Protein AF-A0A9X0SPI5-F1 (afdb_monomer)

Secondary structure (DSSP, 8-state):
-------------------SEEEE----GGGGGGGGGTT-EEEEEEE-TTSEEEEEEETTTTEEEEEEGGGEEEEE--

Foldseek 3Di:
DDDDDDDDDDDDDDVPQPQQKKAFQDADPVRVVCPVRHRHMFGFDDADPVQWTKGAPDVVVSDIDTGHCVRIDRPGTD

Structure (mmCIF, N/CA/C/O backbone):
data_AF-A0A9X0SPI5-F1
#
_entry.id   AF-A0A9X0SPI5-F1
#
loop_
_atom_site.group_PDB
_atom_site.id
_atom_site.type_symbol
_atom_site.label_atom_id
_atom_site.label_alt_id
_atom_site.label_comp_id
_atom_site.label_asym_id
_atom_site.label_entity_id
_atom_site.label_seq_id
_atom_site.pdbx_PDB_ins_code
_atom_site.Cartn_x
_atom_site.Cartn_y
_atom_site.Cartn_z
_atom_site.occupancy
_atom_site.B_iso_or_equiv
_atom_site.auth_seq_id
_atom_site.auth_comp_id
_atom_site.auth_asym_id
_atom_site.auth_atom_id
_atom_site.pdbx_PDB_model_num
ATOM 1 N N . MET A 1 1 ? -37.100 -20.908 -2.674 1.00 46.28 1 MET A N 1
ATOM 2 C CA . MET A 1 1 ? -36.335 -22.155 -2.483 1.00 46.28 1 MET A CA 1
ATOM 3 C C . MET A 1 1 ? -35.893 -22.600 -3.855 1.00 46.28 1 MET A C 1
ATOM 5 O O . MET A 1 1 ? -36.774 -22.886 -4.643 1.00 46.28 1 MET A O 1
ATOM 9 N N . GLU A 1 2 ? -34.598 -22.528 -4.151 1.00 34.53 2 GLU A N 1
ATOM 10 C CA . GLU A 1 2 ? -33.790 -23.633 -4.693 1.00 34.53 2 GLU A CA 1
ATOM 11 C C . GLU A 1 2 ? -32.364 -23.084 -4.878 1.00 34.53 2 GLU A C 1
ATOM 13 O O . GLU A 1 2 ? -32.138 -22.168 -5.664 1.00 34.53 2 GLU A O 1
ATOM 18 N N . LEU A 1 3 ? -31.424 -23.553 -4.053 1.00 38.34 3 LEU A N 1
ATOM 19 C CA . LEU A 1 3 ? -29.995 -23.259 -4.164 1.00 38.34 3 LEU A CA 1
ATOM 20 C C . LEU A 1 3 ? -29.344 -24.533 -4.694 1.00 38.34 3 LEU A C 1
ATOM 22 O O . LEU A 1 3 ? -29.180 -25.506 -3.958 1.00 38.34 3 LEU A O 1
ATOM 26 N N . THR A 1 4 ? -29.026 -24.540 -5.984 1.00 39.78 4 THR A N 1
ATOM 27 C CA . THR A 1 4 ? -28.359 -25.668 -6.635 1.00 39.78 4 THR A CA 1
ATOM 28 C C . THR A 1 4 ? -26.880 -25.655 -6.271 1.00 39.78 4 THR A C 1
ATOM 30 O O . THR A 1 4 ? -26.124 -24.772 -6.671 1.00 39.78 4 THR A O 1
ATOM 33 N N . VAL A 1 5 ? -26.482 -26.650 -5.482 1.00 47.12 5 VAL A N 1
ATOM 34 C CA . VAL A 1 5 ? -25.105 -26.899 -5.050 1.00 47.12 5 VAL A CA 1
ATOM 35 C C . VAL A 1 5 ? -24.331 -27.551 -6.197 1.00 47.12 5 VAL A C 1
ATOM 37 O O . VAL A 1 5 ? -24.606 -28.693 -6.565 1.00 47.12 5 VAL A O 1
ATOM 40 N N . LEU A 1 6 ? -23.336 -26.847 -6.740 1.00 46.53 6 LEU A N 1
ATOM 41 C CA . LEU A 1 6 ? -22.313 -27.433 -7.607 1.00 46.53 6 LEU A CA 1
ATOM 42 C C . LEU A 1 6 ? -21.056 -27.711 -6.775 1.00 46.53 6 LEU A C 1
ATOM 44 O O . LEU A 1 6 ? -20.389 -26.809 -6.273 1.00 46.53 6 LEU A O 1
ATOM 48 N N . ASN A 1 7 ? -20.793 -29.005 -6.601 1.00 46.19 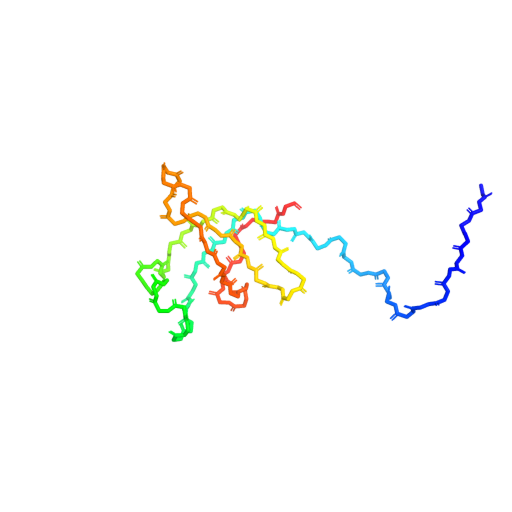7 ASN A N 1
ATOM 49 C CA . ASN A 1 7 ? -19.667 -29.584 -5.879 1.00 46.19 7 ASN A CA 1
ATOM 50 C C . ASN A 1 7 ? -18.319 -29.091 -6.423 1.00 46.19 7 ASN A C 1
ATOM 52 O O . ASN A 1 7 ? -17.976 -29.360 -7.573 1.00 46.19 7 ASN A O 1
ATOM 56 N N . GLY A 1 8 ? -17.536 -28.428 -5.568 1.00 38.22 8 GLY A N 1
ATOM 57 C CA . GLY A 1 8 ? -16.205 -27.942 -5.928 1.00 38.22 8 GLY A CA 1
ATOM 58 C C . GLY A 1 8 ? -15.444 -27.229 -4.808 1.00 38.22 8 GLY A C 1
ATOM 59 O O . GLY A 1 8 ? -14.815 -26.216 -5.063 1.00 38.22 8 GLY A O 1
ATOM 60 N N . GLY A 1 9 ? -15.514 -27.713 -3.564 1.00 38.50 9 GLY A N 1
ATOM 61 C CA . GLY A 1 9 ? -14.383 -27.634 -2.625 1.00 38.50 9 GLY A CA 1
ATOM 62 C C . GLY A 1 9 ? -13.728 -26.282 -2.293 1.00 38.50 9 GLY A C 1
ATOM 63 O O . GLY A 1 9 ? -12.576 -26.296 -1.875 1.00 38.50 9 GLY A O 1
ATOM 64 N N . LEU A 1 10 ? -14.410 -25.141 -2.394 1.00 42.41 10 LEU A N 1
ATOM 65 C CA . LEU A 1 10 ? -13.955 -23.883 -1.788 1.00 42.41 10 LEU A CA 1
ATOM 66 C C . LEU A 1 10 ? -15.090 -23.288 -0.965 1.00 42.41 10 LEU A C 1
ATOM 68 O O . LEU A 1 10 ? -15.893 -22.483 -1.422 1.00 42.41 10 LEU A O 1
ATOM 72 N N . LYS A 1 11 ? -15.138 -23.795 0.269 1.00 40.84 11 LYS A N 1
ATOM 73 C CA . LYS A 1 11 ? -15.782 -23.216 1.444 1.00 40.84 11 LYS A CA 1
ATOM 74 C C . LYS A 1 11 ? -16.076 -21.727 1.278 1.00 40.84 11 LYS A C 1
ATOM 76 O O . LYS A 1 11 ? -15.159 -20.923 1.135 1.00 40.84 11 LYS A O 1
ATOM 81 N N . GLU A 1 12 ? -17.343 -21.388 1.449 1.00 42.19 12 GLU A N 1
ATOM 82 C CA . GLU A 1 12 ? -17.800 -20.223 2.199 1.00 42.19 12 GLU A CA 1
ATOM 83 C C . GL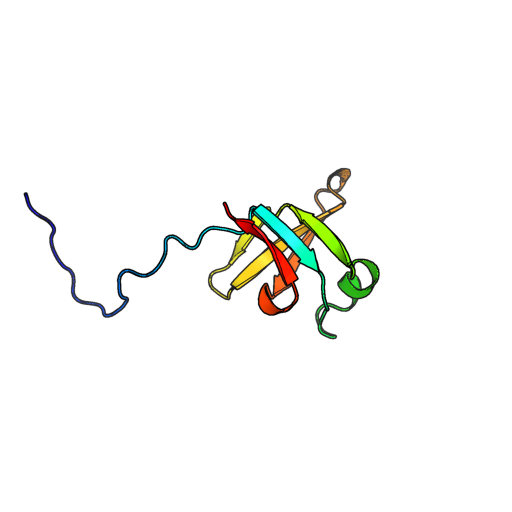U A 1 12 ? -16.713 -19.717 3.174 1.00 42.19 12 GLU A C 1
ATOM 85 O O . GLU A 1 12 ? -16.507 -20.284 4.250 1.00 42.19 12 GLU A O 1
ATOM 90 N N . ASN A 1 13 ? -15.924 -18.710 2.795 1.00 40.03 13 ASN A N 1
ATOM 91 C CA . ASN A 1 13 ? -15.012 -18.062 3.733 1.00 40.03 13 ASN A CA 1
ATOM 92 C C . ASN A 1 13 ? -14.609 -16.677 3.242 1.00 40.03 13 ASN A C 1
ATOM 94 O O . ASN A 1 13 ? -13.666 -16.515 2.473 1.00 40.03 13 ASN A O 1
ATOM 98 N N . LYS A 1 14 ? -15.316 -15.688 3.791 1.00 42.31 14 LYS A N 1
ATOM 99 C CA . LYS A 1 14 ? -15.034 -14.259 3.700 1.00 42.31 14 LYS A CA 1
ATOM 100 C C . LYS A 1 14 ? -15.239 -13.701 2.287 1.00 42.31 14 LYS A C 1
ATOM 102 O O . LYS A 1 14 ? -14.345 -13.726 1.450 1.00 42.31 14 LYS A O 1
ATOM 107 N N . LEU A 1 15 ? -16.360 -13.001 2.099 1.00 45.16 15 LEU A N 1
ATOM 108 C CA . LEU A 1 15 ? -16.248 -11.620 1.620 1.00 45.16 15 LEU A CA 1
ATOM 109 C C . LEU A 1 15 ? -15.131 -10.983 2.464 1.00 45.16 15 LEU A C 1
ATOM 111 O O . LEU A 1 15 ? -15.357 -10.610 3.613 1.00 45.16 15 LEU A O 1
ATOM 115 N N . ARG A 1 16 ? -13.883 -11.076 1.989 1.00 53.81 16 ARG A N 1
ATOM 116 C CA . ARG A 1 16 ? -12.709 -10.531 2.667 1.00 53.81 16 ARG A CA 1
ATOM 117 C C . ARG A 1 16 ? -12.996 -9.044 2.773 1.00 53.81 16 ARG A C 1
ATOM 119 O O . ARG A 1 16 ? -13.093 -8.396 1.737 1.00 53.81 16 ARG A O 1
ATOM 126 N N . LEU A 1 17 ? -13.201 -8.547 3.993 1.00 61.72 17 LEU A N 1
ATOM 127 C CA . LEU A 1 17 ? -13.224 -7.117 4.280 1.00 61.72 17 LEU A CA 1
ATOM 128 C C . LEU A 1 17 ? -11.972 -6.548 3.616 1.00 61.72 17 LEU A C 1
ATOM 130 O O . LEU A 1 17 ? -10.854 -6.860 4.028 1.00 61.72 17 LEU A O 1
ATOM 134 N N . VAL A 1 18 ? -12.157 -5.838 2.508 1.00 71.25 18 VAL A N 1
ATOM 135 C CA . VAL A 1 18 ? -11.058 -5.204 1.787 1.00 71.25 18 VAL A CA 1
ATOM 136 C C . VAL A 1 18 ? -10.565 -4.124 2.744 1.00 71.25 18 VAL A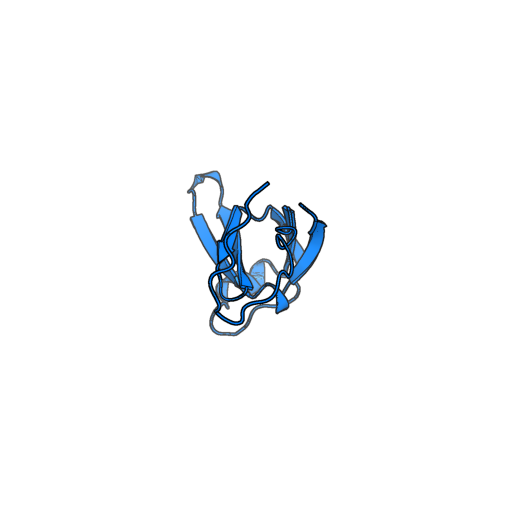 C 1
ATOM 138 O O . VAL A 1 18 ? -11.355 -3.225 3.044 1.00 71.25 18 VAL A O 1
ATOM 141 N N . PRO A 1 19 ? -9.348 -4.205 3.322 1.00 83.69 19 PRO A N 1
ATOM 142 C CA . PRO A 1 19 ? -8.809 -3.108 4.110 1.00 83.69 19 PRO A CA 1
ATOM 143 C C . PRO A 1 19 ? -9.000 -1.813 3.337 1.00 83.69 19 PRO A C 1
ATOM 145 O O . PRO A 1 19 ? -8.589 -1.730 2.193 1.00 83.69 19 PRO A O 1
ATOM 148 N N . LYS A 1 20 ? -9.656 -0.824 3.940 1.00 88.94 20 LYS A N 1
ATOM 149 C CA . LYS A 1 20 ? -9.827 0.506 3.349 1.00 88.94 20 LYS A CA 1
ATOM 150 C C . LYS A 1 20 ? -8.551 1.316 3.459 1.00 88.94 20 LYS A C 1
ATOM 152 O O . LYS A 1 20 ? -8.261 2.113 2.580 1.00 88.94 20 LYS A O 1
ATOM 157 N N . ARG A 1 21 ? -7.806 1.111 4.547 1.00 92.44 21 ARG A N 1
ATOM 158 C CA . ARG A 1 21 ? -6.594 1.862 4.854 1.00 92.44 21 ARG A CA 1
ATOM 159 C C . ARG A 1 21 ? -5.559 0.965 5.502 1.00 92.44 21 ARG A C 1
ATOM 161 O O . ARG A 1 21 ? -5.893 0.160 6.377 1.00 92.44 21 ARG A O 1
ATOM 168 N N . ILE A 1 22 ? -4.316 1.136 5.084 1.00 94.25 22 ILE A N 1
ATOM 169 C CA . ILE A 1 22 ? -3.166 0.388 5.577 1.00 94.25 22 ILE A CA 1
ATOM 170 C C . ILE A 1 22 ? -2.024 1.325 5.959 1.00 94.25 22 ILE A C 1
ATOM 172 O O . ILE A 1 22 ? -1.970 2.455 5.482 1.00 94.25 22 ILE A O 1
ATOM 176 N N . ARG A 1 23 ? -1.092 0.829 6.773 1.00 95.38 23 ARG A N 1
ATOM 177 C CA . ARG A 1 23 ? 0.242 1.406 6.970 1.00 95.38 23 ARG A CA 1
ATOM 178 C C . ARG A 1 23 ? 1.294 0.432 6.466 1.00 95.38 23 ARG A C 1
ATOM 180 O O . ARG A 1 23 ? 1.191 -0.757 6.767 1.00 95.38 23 ARG A O 1
ATOM 187 N N . ILE A 1 24 ? 2.287 0.906 5.723 1.00 94.56 24 ILE A N 1
ATOM 188 C CA . ILE A 1 24 ? 3.394 0.057 5.263 1.00 94.56 24 ILE A CA 1
ATOM 189 C C . ILE A 1 24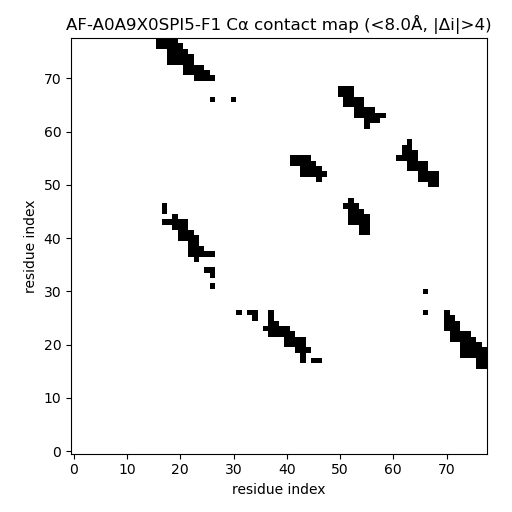 ? 4.361 -0.162 6.431 1.00 94.56 24 ILE A C 1
ATOM 191 O O . ILE A 1 24 ? 4.929 0.798 6.940 1.00 94.56 24 ILE A O 1
ATOM 195 N N . GLU A 1 25 ? 4.589 -1.408 6.848 1.00 95.50 25 GLU A N 1
ATOM 196 C CA . GLU A 1 25 ? 5.543 -1.729 7.925 1.00 95.50 25 GLU A CA 1
ATOM 197 C C . GLU A 1 25 ? 6.920 -2.104 7.381 1.00 95.50 25 GLU A C 1
ATOM 199 O O . GLU A 1 25 ? 7.948 -1.838 8.002 1.00 95.50 25 GLU A O 1
ATOM 204 N N . LYS A 1 26 ? 6.942 -2.754 6.220 1.00 93.62 26 LYS A N 1
ATOM 205 C CA . LYS A 1 26 ? 8.158 -3.211 5.554 1.00 93.62 26 LYS A CA 1
ATOM 206 C C . LYS A 1 26 ? 7.930 -3.247 4.047 1.00 93.62 26 LYS A C 1
ATOM 208 O O . LYS A 1 26 ? 6.795 -3.188 3.588 1.00 93.62 26 LYS A O 1
ATOM 213 N N . ALA A 1 27 ? 9.005 -3.351 3.278 1.00 88.81 27 ALA A N 1
ATOM 214 C CA . ALA A 1 27 ? 8.911 -3.705 1.870 1.00 88.81 27 ALA A CA 1
ATOM 215 C C . ALA A 1 27 ? 10.024 -4.709 1.531 1.00 88.81 27 ALA A C 1
ATOM 217 O O . ALA A 1 27 ? 11.157 -4.527 1.973 1.00 88.81 27 ALA A O 1
ATOM 218 N N . PRO A 1 28 ? 9.735 -5.794 0.799 1.00 85.38 28 PRO A N 1
ATOM 219 C CA . PRO A 1 28 ? 10.761 -6.712 0.326 1.00 85.38 28 PRO A CA 1
ATOM 220 C C . PRO A 1 28 ? 11.630 -6.039 -0.742 1.00 85.38 28 PRO A C 1
ATOM 222 O O . PRO A 1 28 ? 11.259 -5.020 -1.323 1.00 85.38 28 PRO A O 1
ATOM 225 N N . VAL A 1 29 ? 12.792 -6.629 -1.037 1.00 85.81 29 VAL A N 1
ATOM 226 C CA . VAL A 1 29 ? 13.751 -6.077 -2.015 1.00 85.81 29 VAL A CA 1
ATOM 227 C C . VAL A 1 29 ? 13.139 -5.904 -3.411 1.00 85.81 29 VAL A C 1
ATOM 229 O O . VAL A 1 29 ? 13.462 -4.954 -4.117 1.00 85.81 29 VAL A O 1
ATOM 232 N N . GLU A 1 30 ? 12.197 -6.772 -3.778 1.00 86.12 30 GLU A N 1
ATOM 233 C CA . GLU A 1 30 ? 11.428 -6.708 -5.030 1.00 86.12 30 GLU A CA 1
ATOM 234 C C . GLU A 1 30 ? 10.522 -5.466 -5.105 1.00 86.12 30 GLU A C 1
ATOM 236 O O . GLU A 1 30 ? 10.112 -5.052 -6.182 1.00 86.12 30 GLU A O 1
ATOM 241 N N . HIS A 1 31 ? 10.258 -4.844 -3.956 1.00 84.94 31 HIS A N 1
ATOM 242 C CA . HIS A 1 31 ? 9.397 -3.685 -3.750 1.00 84.94 31 HIS A CA 1
ATOM 243 C C . HIS A 1 31 ? 10.181 -2.527 -3.102 1.00 84.94 31 HIS A C 1
ATOM 245 O O . HIS A 1 31 ? 9.614 -1.706 -2.382 1.00 84.94 31 HIS A O 1
ATOM 251 N N . ILE A 1 32 ? 11.495 -2.431 -3.357 1.00 86.81 32 ILE A N 1
ATOM 252 C CA . ILE A 1 32 ? 12.415 -1.482 -2.697 1.00 86.81 32 ILE A CA 1
ATOM 253 C C . ILE A 1 32 ? 11.986 -0.012 -2.804 1.00 86.81 32 ILE A C 1
ATOM 255 O O . ILE A 1 32 ? 12.260 0.788 -1.911 1.00 86.81 32 ILE A O 1
ATOM 259 N N . TRP A 1 33 ? 11.267 0.360 -3.863 1.00 86.88 33 TRP A N 1
ATOM 260 C CA . TRP A 1 33 ? 10.713 1.706 -4.028 1.00 86.88 33 TRP A CA 1
ATOM 261 C C . TRP A 1 33 ? 9.691 2.077 -2.944 1.00 86.88 33 TRP A C 1
ATOM 263 O O . TRP A 1 33 ? 9.463 3.267 -2.731 1.00 86.88 33 TRP A O 1
ATOM 273 N N . TYR A 1 34 ? 9.119 1.096 -2.235 1.00 89.62 34 TYR A N 1
ATOM 274 C CA . TYR A 1 34 ? 8.241 1.316 -1.086 1.00 89.62 34 TYR A CA 1
ATOM 275 C C . TYR A 1 34 ? 8.981 1.550 0.232 1.00 89.62 34 TYR A C 1
ATOM 277 O O . TYR A 1 34 ? 8.353 1.998 1.186 1.00 89.62 34 TYR A O 1
ATOM 285 N N . HIS A 1 35 ? 10.304 1.353 0.305 1.00 92.12 35 HIS A N 1
ATOM 286 C CA . HIS A 1 35 ? 11.061 1.629 1.534 1.00 92.12 35 HIS A CA 1
ATOM 287 C C . HIS A 1 35 ? 10.917 3.075 2.015 1.00 92.12 35 HIS A C 1
ATOM 289 O O . HIS A 1 35 ? 10.844 3.315 3.216 1.00 92.12 35 HIS A O 1
ATOM 295 N N . LYS A 1 36 ? 10.833 4.040 1.092 1.00 91.62 36 LYS A N 1
ATOM 296 C CA . LYS A 1 36 ? 10.629 5.455 1.442 1.00 91.62 36 LYS A CA 1
ATOM 297 C C . LYS A 1 36 ? 9.243 5.749 2.030 1.00 91.62 36 LYS A C 1
ATOM 299 O O . LYS A 1 36 ? 9.062 6.819 2.591 1.00 91.62 36 LYS A O 1
ATOM 304 N N . TYR A 1 37 ? 8.297 4.823 1.874 1.00 91.94 37 TYR A N 1
ATOM 305 C CA . TYR A 1 37 ? 6.924 4.926 2.363 1.00 91.94 37 TYR A CA 1
ATOM 306 C C . TYR A 1 37 ? 6.683 4.069 3.619 1.00 91.94 37 TYR A C 1
ATOM 308 O O . TYR A 1 37 ? 5.548 3.951 4.072 1.00 91.94 37 TYR A O 1
ATOM 316 N N . ILE A 1 38 ? 7.722 3.443 4.191 1.00 94.06 38 ILE A N 1
ATOM 317 C CA . ILE A 1 38 ? 7.589 2.715 5.460 1.00 94.06 38 ILE A CA 1
ATOM 318 C C . ILE A 1 38 ? 7.129 3.688 6.553 1.00 94.06 38 ILE A C 1
ATOM 320 O O . ILE A 1 38 ? 7.709 4.755 6.739 1.00 94.06 38 ILE A O 1
ATOM 324 N N . GLY A 1 39 ? 6.094 3.292 7.289 1.00 93.94 39 GLY A N 1
ATOM 325 C CA . GLY A 1 39 ? 5.424 4.096 8.306 1.00 93.94 39 GLY A CA 1
ATOM 326 C C . GLY A 1 39 ? 4.328 5.011 7.756 1.00 93.94 39 GLY A C 1
ATOM 327 O O . GLY A 1 39 ? 3.564 5.550 8.554 1.00 93.94 39 GLY A O 1
ATOM 328 N N . GLU A 1 40 ? 4.205 5.160 6.435 1.00 94.19 40 GLU A N 1
ATOM 329 C CA . GLU A 1 40 ? 3.147 5.963 5.819 1.00 94.19 40 GLU A CA 1
ATOM 330 C C . GLU A 1 40 ? 1.858 5.164 5.618 1.00 94.19 40 GLU A C 1
ATOM 332 O O . GLU A 1 40 ? 1.856 3.931 5.511 1.00 94.19 40 GLU A O 1
ATOM 337 N N . GLU A 1 41 ? 0.745 5.896 5.580 1.00 94.50 41 GLU A N 1
ATOM 338 C CA . GLU A 1 41 ? -0.595 5.344 5.451 1.00 94.50 41 GLU A CA 1
ATOM 339 C C . GLU A 1 41 ? -1.167 5.590 4.061 1.00 94.50 41 GLU A C 1
ATOM 341 O O . GLU A 1 41 ? -1.057 6.688 3.517 1.00 94.50 41 GLU A O 1
ATOM 346 N N . PHE A 1 42 ? -1.848 4.584 3.524 1.00 93.06 42 PHE A N 1
ATOM 347 C CA . PHE A 1 42 ? -2.464 4.649 2.207 1.00 93.06 42 PHE A CA 1
ATOM 348 C C . PHE A 1 42 ? -3.873 4.083 2.248 1.00 93.06 42 PHE A C 1
ATOM 350 O O . PHE A 1 42 ? -4.136 3.070 2.906 1.00 93.06 42 PHE A O 1
ATOM 357 N N . ASP A 1 43 ? -4.768 4.721 1.502 1.00 91.75 43 ASP A N 1
ATOM 358 C CA . ASP A 1 43 ? -6.041 4.111 1.157 1.00 91.75 43 ASP A CA 1
ATOM 359 C C . ASP A 1 43 ? -5.805 3.017 0.105 1.00 91.75 43 ASP A C 1
ATOM 361 O O . ASP A 1 43 ? -5.035 3.181 -0.849 1.00 91.75 43 ASP A O 1
ATOM 365 N N . VAL A 1 44 ? -6.448 1.871 0.309 1.00 90.62 44 VAL A N 1
ATOM 366 C CA . VAL A 1 44 ? -6.351 0.721 -0.591 1.00 90.62 44 VAL A CA 1
ATOM 367 C C . VAL A 1 44 ? -7.366 0.891 -1.706 1.00 90.62 44 VAL A C 1
ATOM 369 O O . VAL A 1 44 ? -8.539 1.182 -1.474 1.00 90.62 44 VAL A O 1
ATOM 372 N N . VAL A 1 45 ? -6.898 0.674 -2.925 1.00 90.62 45 VAL A N 1
ATOM 373 C CA . VAL A 1 45 ? -7.693 0.836 -4.141 1.00 90.62 45 VAL A CA 1
ATOM 374 C C . VAL A 1 45 ? -8.259 -0.501 -4.597 1.00 90.62 45 VAL A C 1
ATOM 376 O O . VAL A 1 45 ? -9.385 -0.564 -5.078 1.00 90.62 45 VAL A O 1
ATOM 379 N N . ASP A 1 46 ? -7.465 -1.564 -4.468 1.00 90.12 46 ASP A N 1
ATOM 380 C CA . ASP A 1 46 ? -7.804 -2.895 -4.961 1.00 90.12 46 ASP A CA 1
ATOM 381 C C . ASP A 1 46 ? -6.999 -3.975 -4.225 1.00 90.12 46 ASP A C 1
ATOM 383 O O . ASP A 1 46 ? -5.970 -3.678 -3.606 1.00 90.12 46 ASP A O 1
ATOM 387 N N . ILE A 1 47 ? -7.460 -5.223 -4.298 1.00 89.50 47 ILE A N 1
ATOM 388 C CA . ILE A 1 47 ? -6.791 -6.400 -3.742 1.00 89.50 47 ILE A CA 1
ATOM 389 C C . ILE A 1 47 ? -6.818 -7.527 -4.755 1.00 89.50 47 ILE A C 1
ATOM 391 O O . ILE A 1 47 ? -7.879 -7.930 -5.229 1.00 89.50 47 ILE A O 1
ATOM 395 N N . ASP A 1 48 ? -5.648 -8.084 -5.039 1.00 88.56 48 ASP A N 1
ATOM 396 C CA . ASP A 1 48 ? -5.556 -9.209 -5.951 1.00 88.56 48 ASP A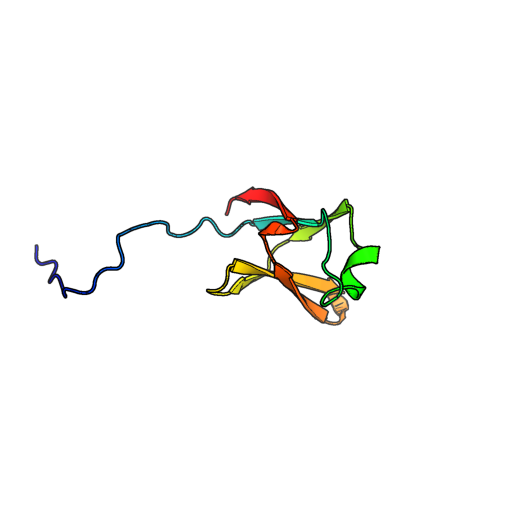 CA 1
ATOM 397 C C . ASP A 1 48 ? -5.873 -10.549 -5.243 1.00 88.56 48 ASP A C 1
ATOM 399 O O . ASP A 1 48 ? -5.854 -10.658 -4.008 1.00 88.56 48 ASP A O 1
ATOM 403 N N . PRO A 1 49 ? -6.150 -11.624 -6.001 1.00 85.62 49 PRO A N 1
ATOM 404 C CA . PRO A 1 49 ? -6.411 -12.943 -5.424 1.00 85.62 49 PRO A CA 1
ATOM 405 C C . PRO A 1 49 ? -5.244 -13.516 -4.601 1.00 85.62 49 PRO A C 1
ATOM 407 O O . PRO A 1 49 ? -5.459 -14.405 -3.773 1.00 85.62 49 PRO A O 1
ATOM 410 N N . TYR A 1 50 ? -4.026 -13.009 -4.807 1.00 87.25 50 TYR A N 1
ATOM 411 C CA . TYR A 1 50 ? -2.807 -13.433 -4.119 1.00 87.25 50 TYR A CA 1
ATOM 412 C C . TYR A 1 50 ? -2.614 -12.731 -2.766 1.00 87.25 50 TYR A C 1
ATOM 414 O O . TYR A 1 50 ? -1.761 -13.144 -1.983 1.00 87.25 50 TYR A O 1
ATOM 422 N N . GLY A 1 51 ? -3.449 -11.739 -2.440 1.00 87.50 51 GLY A N 1
ATOM 423 C CA . GLY A 1 51 ? -3.385 -10.998 -1.182 1.00 87.50 51 GLY A CA 1
ATOM 424 C C . GLY A 1 51 ? -2.451 -9.790 -1.225 1.00 87.50 51 GLY A C 1
ATOM 425 O O . GLY A 1 51 ? -2.008 -9.332 -0.171 1.00 87.50 51 GLY A O 1
ATOM 426 N N . ASN A 1 52 ? -2.156 -9.266 -2.412 1.00 90.56 52 ASN A N 1
ATOM 427 C CA . ASN A 1 52 ? -1.501 -7.975 -2.562 1.00 90.56 52 ASN A CA 1
ATOM 428 C C . ASN A 1 52 ? -2.540 -6.855 -2.560 1.00 90.56 52 ASN A C 1
ATOM 430 O O . ASN A 1 52 ? -3.640 -7.012 -3.085 1.00 90.56 52 ASN A O 1
ATOM 434 N N . VAL A 1 53 ? -2.170 -5.709 -2.002 1.00 91.19 53 VAL A N 1
ATOM 435 C CA . VAL A 1 53 ? -2.953 -4.473 -2.023 1.00 91.19 53 VAL A CA 1
ATOM 436 C C . VAL A 1 53 ? -2.392 -3.513 -3.060 1.00 91.19 53 VAL A C 1
ATOM 438 O O . VAL A 1 53 ? -1.174 -3.375 -3.194 1.00 91.19 53 VAL A O 1
ATOM 441 N N . ARG A 1 54 ? -3.276 -2.816 -3.772 1.00 91.62 54 ARG A N 1
ATOM 442 C CA . ARG A 1 54 ? -2.915 -1.708 -4.654 1.00 91.62 54 ARG A CA 1
ATOM 443 C C . 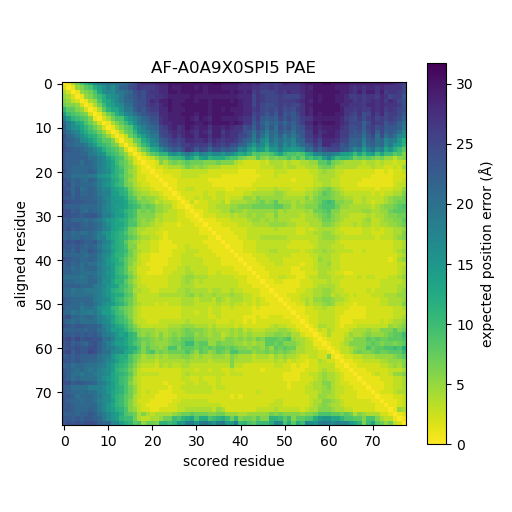ARG A 1 54 ? -3.093 -0.385 -3.931 1.00 91.62 54 ARG A C 1
ATOM 445 O O . ARG A 1 54 ? -4.171 -0.111 -3.405 1.00 91.62 54 ARG A O 1
ATOM 452 N N . ILE A 1 55 ? -2.063 0.454 -3.975 1.00 91.81 55 ILE A N 1
ATOM 453 C CA . ILE A 1 55 ? -2.084 1.809 -3.412 1.00 91.81 55 ILE A CA 1
ATOM 454 C C . ILE A 1 55 ? -1.629 2.838 -4.445 1.00 91.81 55 ILE A C 1
ATOM 456 O O . ILE A 1 55 ? -0.781 2.537 -5.292 1.00 91.81 55 ILE A O 1
ATOM 460 N N . TYR A 1 56 ? -2.169 4.057 -4.370 1.00 89.50 56 TYR A N 1
ATOM 461 C CA . TYR A 1 56 ? -1.655 5.197 -5.131 1.00 89.50 56 TYR A CA 1
ATOM 462 C C . TYR A 1 56 ? -0.485 5.829 -4.381 1.00 89.50 56 TYR A C 1
ATOM 464 O O . TYR A 1 56 ? -0.646 6.363 -3.290 1.00 89.50 56 TYR A O 1
ATOM 472 N N . THR A 1 57 ? 0.698 5.786 -4.988 1.00 84.00 57 THR A N 1
ATOM 473 C CA . THR A 1 57 ? 1.903 6.457 -4.463 1.00 84.00 57 THR A CA 1
ATOM 474 C C . THR A 1 57 ? 1.989 7.914 -4.910 1.00 84.00 57 THR A C 1
ATOM 476 O O . THR A 1 57 ? 2.710 8.710 -4.310 1.00 84.00 57 THR A O 1
ATOM 479 N N . ASN A 1 58 ? 1.251 8.262 -5.966 1.00 82.56 58 ASN A N 1
ATOM 480 C CA . ASN A 1 58 ? 0.981 9.623 -6.395 1.00 82.56 58 ASN A CA 1
ATOM 481 C C . ASN A 1 58 ? -0.398 9.645 -7.069 1.00 82.56 58 ASN A C 1
ATOM 483 O O . ASN A 1 58 ? -0.577 9.039 -8.124 1.00 82.56 58 ASN A O 1
ATOM 487 N N . VAL A 1 59 ? -1.365 10.317 -6.444 1.00 76.81 59 VAL A N 1
ATOM 488 C CA . VAL A 1 59 ? -2.748 10.381 -6.943 1.00 76.81 59 VAL A CA 1
ATOM 489 C C . VAL A 1 59 ? -2.854 11.259 -8.194 1.00 76.81 59 VAL A C 1
ATOM 491 O O . VAL A 1 59 ? -3.579 10.905 -9.114 1.00 76.81 59 VAL A O 1
ATOM 494 N N . GLU A 1 60 ? -2.100 12.359 -8.270 1.00 81.69 60 GLU A N 1
ATOM 495 C CA . GLU A 1 60 ? -2.141 13.309 -9.397 1.00 81.69 60 GLU A CA 1
ATOM 496 C C . GLU A 1 60 ? -1.615 12.704 -10.703 1.00 81.69 60 GLU A C 1
ATOM 498 O O . GLU A 1 60 ? -2.073 13.057 -11.785 1.00 81.69 60 GLU A O 1
ATOM 503 N N . LEU A 1 61 ? -0.660 11.779 -10.597 1.00 80.31 61 LEU A N 1
ATOM 504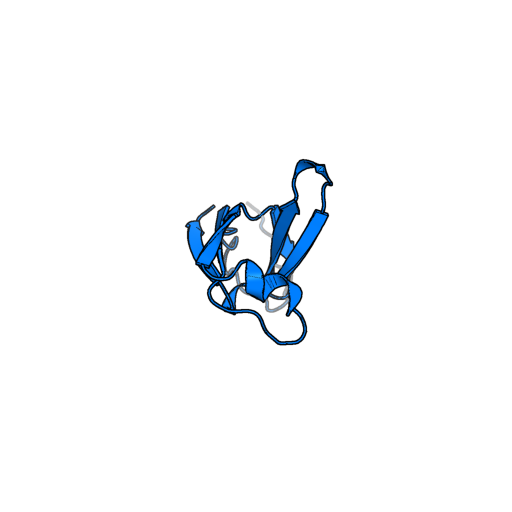 C CA . LEU A 1 61 ? -0.097 11.042 -11.731 1.00 80.31 61 LEU A CA 1
ATOM 505 C C . LEU A 1 61 ? -0.748 9.666 -11.929 1.00 80.31 61 LEU A C 1
ATOM 507 O O . LEU A 1 61 ? -0.244 8.874 -12.723 1.00 80.31 61 LEU A O 1
ATOM 511 N N . GLU A 1 62 ? -1.795 9.348 -11.157 1.00 82.69 62 GLU A N 1
ATOM 512 C CA . GLU A 1 62 ? -2.449 8.029 -11.104 1.00 82.69 62 GLU A CA 1
ATOM 513 C C . GLU A 1 62 ? -1.457 6.861 -10.919 1.00 82.69 62 GLU A C 1
ATOM 515 O O . GLU A 1 62 ? -1.706 5.704 -11.281 1.00 82.69 62 GLU A O 1
ATOM 520 N N . HIS A 1 63 ? -0.300 7.150 -10.319 1.00 85.75 63 HIS A N 1
ATOM 521 C CA . HIS A 1 63 ? 0.772 6.187 -10.180 1.00 85.75 63 HIS A CA 1
ATOM 522 C C . HIS A 1 63 ? 0.490 5.286 -8.987 1.00 85.75 63 HIS A C 1
ATOM 524 O O . HIS A 1 63 ? 0.473 5.708 -7.825 1.00 85.75 63 HIS A O 1
ATOM 530 N N . SER A 1 64 ? 0.283 4.012 -9.287 1.00 89.44 64 SER A N 1
ATOM 531 C CA . SER A 1 64 ? -0.050 2.986 -8.312 1.00 89.44 64 SER A CA 1
ATOM 532 C C . SER A 1 64 ? 0.877 1.797 -8.437 1.00 89.44 64 SER A C 1
ATOM 534 O O . SER A 1 64 ? 1.494 1.568 -9.475 1.00 89.44 64 SER A O 1
ATOM 536 N N . GLY A 1 65 ? 0.928 1.007 -7.377 1.00 89.62 65 GLY A N 1
ATOM 537 C CA . GLY A 1 65 ? 1.572 -0.289 -7.438 1.00 89.62 65 GLY A CA 1
ATOM 538 C C . GLY A 1 65 ? 1.048 -1.222 -6.366 1.00 89.62 65 GLY A C 1
ATOM 539 O O . GLY A 1 65 ? 0.243 -0.832 -5.513 1.00 89.62 65 GLY A O 1
ATOM 540 N N . TRP A 1 66 ? 1.507 -2.460 -6.471 1.00 91.62 66 TRP A N 1
ATOM 541 C CA . TRP A 1 66 ? 1.097 -3.562 -5.624 1.00 91.62 66 TRP A CA 1
ATOM 542 C C . TRP A 1 66 ? 2.136 -3.821 -4.540 1.00 91.62 66 TRP A C 1
ATOM 544 O O . TRP A 1 66 ? 3.342 -3.718 -4.784 1.00 91.62 66 TRP A O 1
ATOM 554 N N . LEU A 1 67 ? 1.657 -4.176 -3.355 1.00 91.25 67 LEU A N 1
ATOM 555 C CA . LEU A 1 67 ? 2.472 -4.564 -2.213 1.00 91.25 67 LEU A CA 1
ATOM 556 C C . LEU A 1 67 ? 1.782 -5.722 -1.475 1.00 91.25 67 LEU A C 1
ATOM 558 O O . LEU A 1 67 ? 0.552 -5.713 -1.375 1.00 91.25 67 LEU A O 1
ATOM 562 N N . PRO A 1 68 ? 2.517 -6.704 -0.932 1.00 92.44 68 PRO A N 1
ATOM 563 C CA . PRO A 1 68 ? 1.916 -7.755 -0.121 1.00 92.44 68 PRO A CA 1
ATOM 564 C C . PRO A 1 68 ? 1.227 -7.188 1.124 1.00 92.44 68 PRO A C 1
ATOM 566 O O . PRO A 1 68 ? 1.832 -6.445 1.894 1.00 92.44 68 PRO A O 1
ATOM 569 N N . LEU A 1 69 ? -0.022 -7.590 1.387 1.00 91.00 69 LEU A N 1
ATOM 570 C CA . LEU A 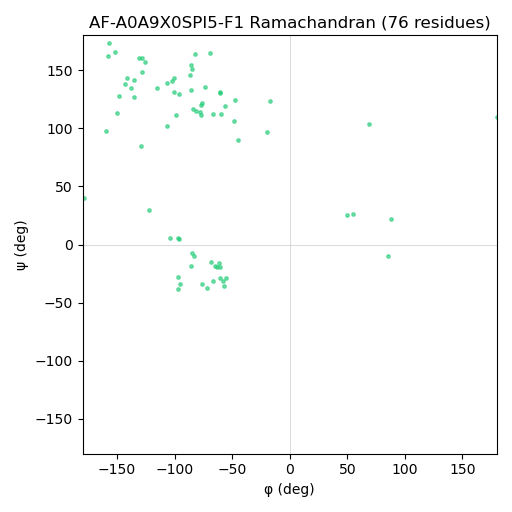1 69 ? -0.742 -7.145 2.588 1.00 91.00 69 LEU A CA 1
ATOM 571 C C . LEU A 1 69 ? -0.031 -7.565 3.887 1.00 91.00 69 LEU A C 1
ATOM 573 O O . LEU A 1 69 ? -0.126 -6.873 4.894 1.00 91.00 69 LEU A O 1
ATOM 577 N N . SER A 1 70 ? 0.714 -8.673 3.856 1.00 92.19 70 SER A N 1
ATOM 578 C CA . SER A 1 70 ? 1.548 -9.159 4.968 1.00 92.19 70 SER A CA 1
ATOM 579 C C . SER A 1 70 ? 2.668 -8.194 5.374 1.00 92.19 70 SER A C 1
ATOM 581 O O . SER A 1 70 ? 3.254 -8.345 6.450 1.00 92.19 70 SER A O 1
ATOM 583 N N . ASP A 1 71 ? 2.982 -7.223 4.517 1.00 93.12 71 ASP A N 1
ATOM 584 C CA . ASP A 1 71 ? 3.975 -6.182 4.765 1.00 93.12 71 ASP A CA 1
ATOM 585 C C . ASP A 1 71 ? 3.341 -4.891 5.298 1.00 93.12 71 ASP A C 1
ATOM 587 O O . ASP A 1 71 ? 4.018 -3.880 5.498 1.00 93.12 71 ASP A O 1
ATOM 591 N N . CYS A 1 72 ? 2.033 -4.927 5.549 1.00 92.69 72 CYS A N 1
ATOM 592 C CA . CYS A 1 72 ? 1.242 -3.803 6.003 1.00 92.69 72 CYS A CA 1
ATOM 593 C C 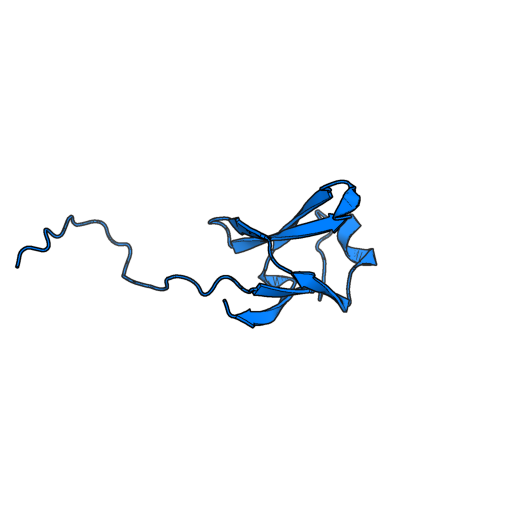. CYS A 1 72 ? 0.466 -4.129 7.278 1.00 92.69 72 CYS A C 1
ATOM 595 O O . CYS A 1 72 ? 0.113 -5.274 7.558 1.00 92.69 72 CYS A O 1
ATOM 597 N N . THR A 1 73 ? 0.118 -3.082 8.017 1.00 94.44 73 THR A N 1
ATOM 598 C CA . THR A 1 73 ? -0.887 -3.147 9.080 1.00 94.44 73 THR A CA 1
ATOM 599 C C . THR A 1 73 ? -2.205 -2.591 8.560 1.00 94.44 73 THR A C 1
ATOM 601 O O . THR A 1 73 ? -2.233 -1.500 7.993 1.00 94.44 73 THR A O 1
ATOM 604 N N . ILE A 1 74 ? -3.308 -3.313 8.764 1.00 92.38 74 ILE A N 1
ATOM 605 C CA . ILE A 1 74 ? -4.655 -2.822 8.443 1.00 92.38 74 ILE A CA 1
ATOM 606 C C . ILE A 1 74 ? -5.077 -1.816 9.513 1.00 92.38 74 ILE A C 1
ATOM 608 O O . ILE A 1 74 ? -5.143 -2.152 10.692 1.00 92.38 74 ILE A O 1
ATOM 612 N N . LEU A 1 75 ? -5.386 -0.590 9.095 1.00 90.19 75 LEU A N 1
ATOM 613 C CA . LEU A 1 75 ? -5.855 0.476 9.983 1.00 90.19 75 LEU A CA 1
ATOM 614 C C . LEU A 1 75 ? -7.380 0.593 9.993 1.00 90.19 75 LEU A C 1
ATOM 616 O O . LEU A 1 75 ? -7.968 1.038 10.977 1.00 90.19 75 LEU A O 1
ATOM 620 N N . LYS A 1 76 ? -8.030 0.214 8.888 1.00 84.81 76 LYS A N 1
ATOM 621 C CA . LYS A 1 76 ? -9.486 0.254 8.752 1.00 84.81 76 LYS A CA 1
ATOM 622 C C . LYS A 1 76 ? -9.973 -0.857 7.836 1.00 84.81 76 LYS A C 1
ATOM 624 O O . LYS A 1 76 ? -9.511 -0.961 6.702 1.00 84.81 76 LYS A O 1
ATOM 629 N N . GLU A 1 77 ? -10.937 -1.637 8.308 1.00 81.00 77 GLU A N 1
ATOM 630 C CA . GLU A 1 77 ? -11.628 -2.654 7.512 1.00 81.00 77 GLU A CA 1
ATOM 631 C C . GLU A 1 77 ? -12.793 -2.045 6.713 1.00 81.00 77 GLU A C 1
ATOM 633 O O . GLU A 1 77 ? -13.346 -0.996 7.075 1.00 81.00 77 GLU A O 1
ATOM 638 N N . GLY A 1 78 ? -13.094 -2.662 5.568 1.00 61.66 78 GLY A N 1
ATOM 639 C CA . GLY A 1 78 ? -14.005 -2.149 4.546 1.00 61.66 78 GLY A CA 1
ATOM 640 C C . GLY A 1 78 ? -15.399 -2.713 4.582 1.00 61.66 78 GLY A C 1
ATOM 641 O O . GLY A 1 78 ? -15.515 -3.950 4.591 1.00 61.66 78 GLY A O 1
#

Nearest PDB structures (foldseek):
  4v6x-assembly1_CM  TM=6.937E-01  e=1.018E-01  Homo sapiens
  1x6b-assembly1_A  TM=5.218E-01  e=1.238E-01  Homo sapiens
  2yuq-assembly1_A  TM=4.803E-01  e=3.284E-01  Homo sapiens
  2ed1-assembly1_A  TM=5.236E-01  e=5.897E-01  Homo sapiens

Organism: Bacillus cereus (NCBI:txid1396)

pLDDT: mean 78.86, std 19.47, range [34.53, 95.5]

Solvent-accessible surface area (backbone atoms only — not comparable to full-atom values): 4898 Å² total; per-residue (Å²): 142,84,84,86,85,78,90,73,95,71,73,94,72,65,92,66,58,53,48,41,26,35,30,30,72,51,55,57,81,96,42,49,87,45,54,86,44,50,76,40,73,43,57,45,78,47,71,52,98,88,50,30,35,28,34,64,83,36,71,93,76,68,39,59,51,75,44,57,44,90,33,38,46,77,76,34,77,84

Radius of gyration: 15.96 Å; Cα contacts (8 Å, |Δi|>4): 118; chains: 1; bounding box: 50×43×22 Å

Sequence (78 aa):
MELTVLNGGLKENKLRLVPKRIRIEKAPVEHIWYHKYIGEEFDVVDIDPYGNVRIYTNVELEHSGWLPLSDCTILKEG

Mean predicted aligned error: 9.7 Å